Protein AF-A0A6P0LMN5-F1 (afdb_monomer)

pLDDT: mean 89.8, std 8.08, range [50.84, 94.75]

Structure (mmCIF, N/CA/C/O backbone):
data_AF-A0A6P0LMN5-F1
#
_entry.id   AF-A0A6P0LMN5-F1
#
loop_
_atom_site.group_PDB
_atom_site.id
_atom_site.type_symbol
_atom_site.label_atom_id
_atom_site.label_alt_id
_atom_site.label_comp_id
_atom_site.label_asym_id
_atom_site.label_entity_id
_atom_site.label_seq_id
_atom_site.pdbx_PDB_ins_code
_atom_site.Cartn_x
_atom_site.Cartn_y
_atom_site.Cartn_z
_atom_site.occupancy
_atom_site.B_iso_or_equiv
_atom_site.auth_seq_id
_atom_site.auth_comp_id
_atom_site.auth_asym_id
_atom_site.auth_atom_id
_atom_site.pdbx_PDB_model_num
ATOM 1 N N . MET A 1 1 ? -14.989 -13.035 2.904 1.00 50.84 1 MET A N 1
ATOM 2 C CA . MET A 1 1 ? -13.629 -13.510 2.588 1.00 50.84 1 MET A CA 1
ATOM 3 C C . MET A 1 1 ? -12.920 -12.325 1.969 1.00 50.84 1 MET A C 1
ATOM 5 O O . MET A 1 1 ? -13.410 -11.821 0.967 1.00 50.84 1 MET A O 1
ATOM 9 N N . THR A 1 2 ? -11.917 -11.778 2.645 1.00 65.12 2 THR A N 1
ATOM 10 C CA . THR A 1 2 ? -11.151 -10.618 2.177 1.00 65.12 2 THR A CA 1
ATOM 11 C C . THR A 1 2 ? -10.160 -11.105 1.123 1.00 65.12 2 THR A C 1
ATOM 13 O O . THR A 1 2 ? -9.388 -12.022 1.389 1.00 65.12 2 THR A O 1
ATOM 16 N N . VAL A 1 3 ? -10.244 -10.566 -0.096 1.00 82.12 3 VAL A N 1
ATOM 17 C CA . VAL A 1 3 ? -9.366 -10.971 -1.205 1.00 82.12 3 VAL A CA 1
ATOM 18 C C . VAL A 1 3 ? -7.950 -10.519 -0.877 1.00 82.12 3 VAL A C 1
ATOM 20 O O . VAL A 1 3 ? -7.747 -9.347 -0.586 1.00 82.12 3 VAL A O 1
ATOM 23 N N . SER A 1 4 ? -6.973 -11.416 -0.914 1.00 89.75 4 SER A N 1
ATOM 24 C CA . SER A 1 4 ? -5.572 -11.070 -0.648 1.00 89.75 4 SER A CA 1
ATOM 25 C C . SER A 1 4 ? -4.845 -10.659 -1.929 1.00 89.75 4 SER A C 1
ATOM 27 O O . SER A 1 4 ? -5.166 -11.129 -3.018 1.00 89.75 4 SER A O 1
ATOM 29 N N . PHE A 1 5 ? -3.790 -9.845 -1.823 1.00 91.69 5 PHE A N 1
ATOM 30 C CA . PHE A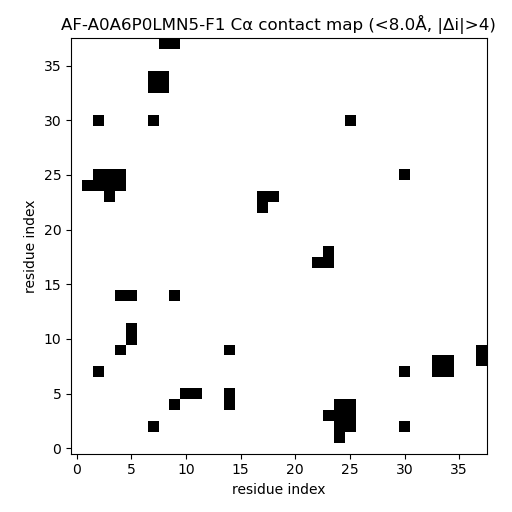 1 5 ? -2.952 -9.483 -2.977 1.00 91.69 5 PHE A CA 1
ATOM 31 C C . PHE A 1 5 ? -2.391 -10.708 -3.723 1.00 91.69 5 PHE A C 1
ATOM 33 O O . PHE A 1 5 ? -2.286 -10.684 -4.947 1.00 91.69 5 PHE A O 1
ATOM 40 N N . GLN A 1 6 ? -2.098 -11.799 -3.007 1.00 91.31 6 GLN A N 1
ATOM 41 C CA . GLN A 1 6 ? -1.671 -13.065 -3.612 1.00 91.31 6 GLN A CA 1
ATOM 42 C C . GLN A 1 6 ? -2.746 -13.694 -4.512 1.00 91.31 6 GLN A C 1
ATOM 44 O O . GLN A 1 6 ? -2.422 -14.250 -5.556 1.00 91.31 6 GLN A O 1
ATOM 49 N N . GLU A 1 7 ? -4.024 -13.573 -4.144 1.00 91.00 7 GLU A N 1
ATOM 50 C CA . GLU A 1 7 ? -5.147 -14.089 -4.940 1.00 91.00 7 GLU A CA 1
ATOM 51 C C . GLU A 1 7 ? -5.380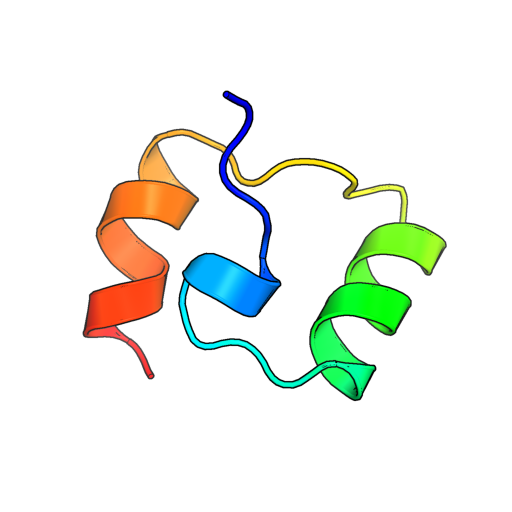 -13.263 -6.210 1.00 91.00 7 GLU A C 1
ATOM 53 O O . GLU A 1 7 ? -5.918 -13.773 -7.187 1.00 91.00 7 GLU A O 1
ATOM 58 N N . LEU A 1 8 ? -4.915 -12.009 -6.228 1.00 91.31 8 LEU A N 1
ATOM 59 C CA . LEU A 1 8 ? -4.931 -11.146 -7.412 1.00 91.31 8 LEU A CA 1
ATOM 60 C C . LEU A 1 8 ? -3.790 -11.443 -8.400 1.00 91.31 8 LEU A C 1
ATOM 62 O O . LEU A 1 8 ? -3.658 -10.741 -9.398 1.00 91.31 8 LEU A O 1
ATOM 66 N N . GLY A 1 9 ? -2.960 -12.456 -8.130 1.00 90.38 9 GLY A N 1
ATOM 67 C CA . GLY A 1 9 ? -1.851 -12.860 -9.000 1.00 90.38 9 GLY A CA 1
ATOM 68 C C . GLY A 1 9 ? -0.493 -12.263 -8.626 1.00 90.38 9 GLY A C 1
ATOM 69 O O . GLY A 1 9 ? 0.488 -12.466 -9.342 1.00 90.38 9 GLY A O 1
ATOM 70 N N . LEU A 1 10 ? -0.385 -11.546 -7.502 1.00 91.38 10 LEU A N 1
ATOM 71 C CA . LEU A 1 10 ? 0.913 -11.079 -7.011 1.00 91.38 10 LEU A CA 1
ATOM 72 C C . LEU A 1 10 ? 1.700 -12.232 -6.378 1.00 91.38 10 LEU A C 1
ATOM 74 O O . LEU A 1 10 ? 1.169 -13.042 -5.619 1.00 91.38 10 LEU A O 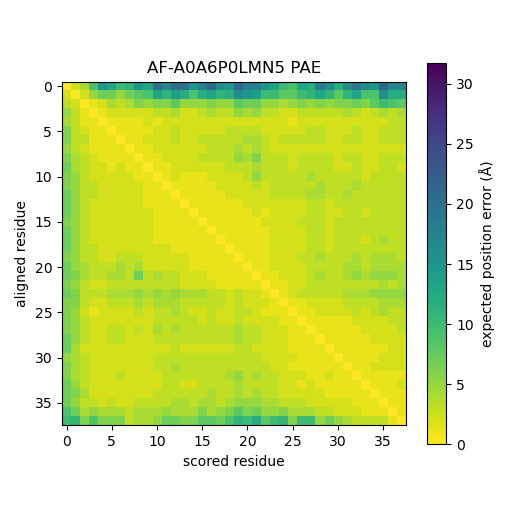1
ATOM 78 N N . SER A 1 11 ? 3.007 -12.269 -6.643 1.00 93.38 11 SER A N 1
ATOM 79 C CA . SER A 1 11 ? 3.913 -13.179 -5.946 1.00 93.38 11 SER A CA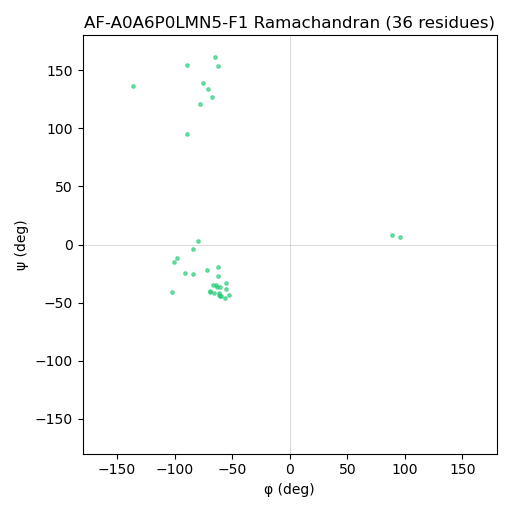 1
ATOM 80 C C . SER A 1 11 ? 3.955 -12.870 -4.447 1.00 93.38 11 SER A C 1
ATOM 82 O O . SER A 1 11 ? 3.743 -11.732 -4.017 1.00 93.38 11 SER A O 1
ATOM 84 N N . GLN A 1 12 ? 4.276 -13.886 -3.643 1.00 91.62 12 GLN A N 1
ATOM 85 C CA 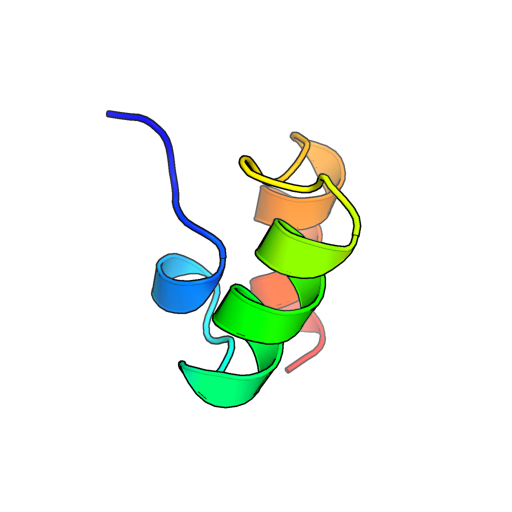. GLN A 1 12 ? 4.359 -13.758 -2.186 1.00 91.62 12 GLN A CA 1
ATOM 86 C C . GLN A 1 12 ? 5.316 -12.639 -1.748 1.00 91.62 12 GLN A C 1
ATOM 88 O O . GLN A 1 12 ? 4.995 -11.886 -0.837 1.00 91.62 12 GLN A O 1
ATOM 93 N N . GLU A 1 13 ? 6.447 -12.468 -2.437 1.00 94.38 13 GLU A N 1
ATOM 94 C CA . GLU A 1 13 ? 7.409 -11.396 -2.153 1.00 94.38 13 GLU A CA 1
ATOM 95 C C . GLU A 1 13 ? 6.780 -10.000 -2.289 1.00 94.38 13 GLU A C 1
ATOM 97 O O . GLU A 1 13 ? 6.952 -9.152 -1.413 1.00 94.38 13 GLU A O 1
ATOM 102 N N . ARG A 1 14 ? 5.996 -9.769 -3.353 1.00 92.44 14 ARG A N 1
ATOM 103 C CA . ARG A 1 14 ? 5.304 -8.491 -3.586 1.00 92.44 14 ARG A CA 1
ATOM 104 C C . ARG A 1 14 ? 4.193 -8.267 -2.564 1.00 92.44 14 ARG A C 1
ATOM 106 O O . ARG A 1 14 ? 4.065 -7.159 -2.054 1.00 92.44 14 ARG A O 1
ATOM 113 N N . ALA A 1 15 ? 3.430 -9.309 -2.230 1.00 92.06 15 ALA A N 1
ATOM 114 C CA . ALA A 1 15 ? 2.407 -9.236 -1.187 1.00 92.06 15 ALA A CA 1
ATOM 115 C C . ALA A 1 15 ? 3.016 -8.871 0.180 1.00 92.06 15 ALA A C 1
ATOM 117 O O . ALA A 1 15 ? 2.544 -7.942 0.828 1.00 92.06 15 ALA A O 1
ATOM 118 N N . GLN A 1 16 ? 4.138 -9.490 0.560 1.00 93.38 16 GLN A N 1
ATOM 119 C CA . GLN A 1 16 ? 4.845 -9.157 1.801 1.00 93.38 16 GLN A CA 1
ATOM 120 C C . GLN A 1 16 ? 5.398 -7.727 1.811 1.00 93.38 16 GLN A C 1
ATOM 122 O O . GLN A 1 16 ? 5.448 -7.083 2.859 1.00 93.38 16 GLN A O 1
ATOM 127 N N . GLN A 1 17 ? 5.848 -7.211 0.663 1.00 94.75 17 GLN A N 1
ATOM 128 C CA . GLN A 1 17 ? 6.257 -5.809 0.563 1.00 94.75 17 GLN A CA 1
ATOM 129 C C . GLN A 1 17 ? 5.074 -4.858 0.771 1.00 94.75 17 GLN A C 1
ATOM 131 O O . GLN A 1 17 ? 5.225 -3.867 1.482 1.00 94.75 17 GLN A O 1
ATOM 136 N N . LEU A 1 18 ? 3.905 -5.167 0.202 1.00 92.75 18 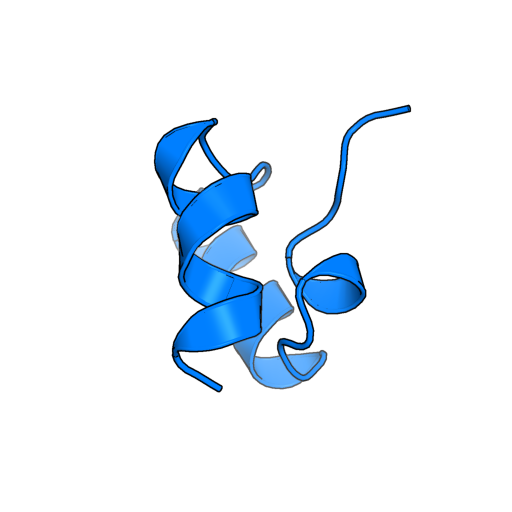LEU A N 1
ATOM 137 C CA . LEU A 1 18 ? 2.681 -4.388 0.404 1.00 92.75 18 LEU A CA 1
ATOM 138 C C . LEU A 1 18 ? 2.260 -4.377 1.879 1.00 92.75 18 LEU A C 1
ATOM 140 O O . LEU A 1 18 ? 2.001 -3.304 2.421 1.00 92.75 18 LEU A O 1
ATOM 144 N N . GLU A 1 19 ? 2.323 -5.519 2.566 1.00 91.88 19 GLU A N 1
ATOM 145 C CA . GLU A 1 19 ? 2.040 -5.596 4.004 1.00 91.88 19 GLU A CA 1
ATOM 146 C C . GLU A 1 19 ? 3.008 -4.747 4.841 1.00 91.88 19 GLU A C 1
ATOM 148 O O . GLU A 1 19 ? 2.578 -4.020 5.735 1.00 91.88 19 GLU A O 1
ATOM 153 N N . LYS A 1 20 ? 4.312 -4.755 4.521 1.00 94.50 20 LYS A N 1
ATOM 154 C CA . LYS A 1 20 ? 5.311 -3.894 5.191 1.00 94.50 20 LYS A CA 1
ATOM 155 C C . LYS A 1 20 ? 5.047 -2.401 4.994 1.00 94.50 20 LYS A C 1
ATOM 157 O O . LYS A 1 20 ? 5.449 -1.599 5.832 1.00 94.50 20 LYS A O 1
ATOM 162 N N . LEU A 1 21 ? 4.396 -2.033 3.893 1.00 93.94 21 LEU A N 1
ATOM 163 C CA . LEU A 1 21 ? 3.964 -0.666 3.604 1.00 93.94 21 LEU A CA 1
ATOM 164 C C . LEU A 1 21 ? 2.617 -0.318 4.267 1.00 93.94 21 LEU A C 1
ATOM 166 O O . LEU A 1 21 ? 2.181 0.826 4.172 1.00 93.94 21 LEU A O 1
ATOM 170 N N . GLY A 1 22 ? 1.970 -1.275 4.941 1.00 92.38 22 GLY A N 1
ATOM 171 C CA . GLY A 1 22 ? 0.664 -1.106 5.581 1.00 92.38 22 GLY A CA 1
ATOM 172 C C . GLY A 1 22 ? -0.530 -1.406 4.671 1.00 92.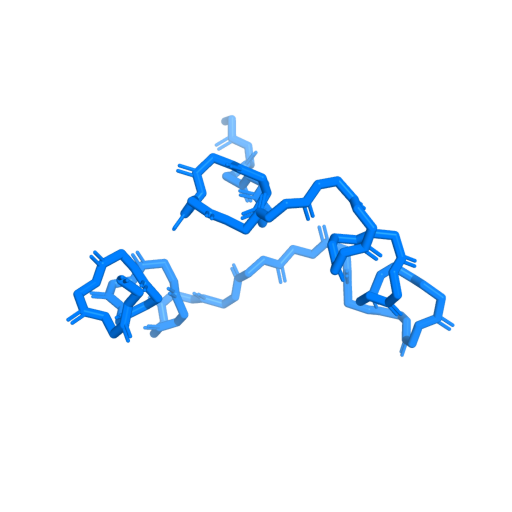38 22 GLY A C 1
ATOM 173 O O . GLY A 1 22 ? -1.668 -1.166 5.067 1.00 92.38 22 GLY A O 1
ATOM 174 N N . PHE A 1 23 ? -0.303 -1.940 3.468 1.00 91.00 23 PHE A N 1
ATOM 175 C CA . PHE A 1 23 ? -1.365 -2.413 2.583 1.00 91.00 23 PHE A CA 1
ATOM 176 C C . PHE A 1 23 ? -1.662 -3.882 2.878 1.00 91.00 23 PHE A C 1
ATOM 178 O O . PHE A 1 23 ? -1.009 -4.780 2.353 1.00 91.00 23 PHE A O 1
ATOM 185 N N . THR A 1 24 ? -2.659 -4.126 3.721 1.00 87.31 24 THR A N 1
ATOM 186 C CA . THR A 1 24 ? -3.098 -5.482 4.088 1.00 87.31 24 THR A CA 1
ATOM 187 C C . THR A 1 24 ? -4.203 -6.011 3.179 1.00 87.31 24 THR A C 1
ATOM 189 O O . THR A 1 24 ? -4.354 -7.219 3.035 1.00 87.31 24 THR A O 1
ATOM 192 N N . GLU A 1 25 ? -4.966 -5.118 2.543 1.00 91.06 25 GLU A N 1
ATOM 193 C CA . GLU A 1 25 ? -6.109 -5.476 1.706 1.00 91.06 25 GLU A CA 1
ATOM 194 C C . GLU A 1 25 ? -6.118 -4.662 0.402 1.00 91.06 25 GLU A C 1
ATOM 196 O O . GLU A 1 25 ? -5.891 -3.446 0.424 1.00 91.06 25 GLU A O 1
ATOM 201 N N . PRO A 1 26 ? -6.391 -5.301 -0.748 1.00 92.06 26 PRO A N 1
ATOM 202 C CA . PRO A 1 26 ? -6.587 -4.610 -2.004 1.00 92.06 26 PRO A CA 1
ATOM 203 C C . PRO A 1 26 ? -7.908 -3.844 -1.985 1.00 92.06 26 PRO A C 1
ATOM 205 O O . PRO A 1 26 ? -8.967 -4.370 -1.639 1.00 92.06 26 PRO A O 1
ATOM 208 N N . THR A 1 27 ? -7.850 -2.598 -2.437 1.00 93.00 27 THR A N 1
ATOM 209 C CA . THR A 1 27 ? -9.034 -1.771 -2.692 1.00 93.00 27 THR A CA 1
ATOM 210 C C . THR A 1 27 ? -9.881 -2.345 -3.833 1.00 93.00 27 THR A C 1
ATOM 212 O O . THR A 1 27 ? -9.383 -3.095 -4.671 1.00 93.00 27 THR A O 1
ATOM 215 N N . ASN A 1 28 ? -11.150 -1.938 -3.932 1.00 92.38 28 ASN A N 1
ATOM 216 C CA . ASN A 1 28 ? -12.052 -2.409 -4.994 1.00 92.38 28 ASN A CA 1
ATOM 217 C C . ASN A 1 28 ? -11.458 -2.237 -6.402 1.00 92.38 28 ASN A C 1
ATOM 219 O O . ASN A 1 28 ? -11.499 -3.162 -7.208 1.00 92.38 28 ASN A O 1
ATOM 223 N N . ILE A 1 29 ? -10.836 -1.086 -6.686 1.00 93.94 29 ILE A N 1
ATOM 224 C CA . ILE A 1 29 ? -10.211 -0.855 -7.994 1.00 93.94 29 ILE A CA 1
ATOM 225 C C . ILE A 1 29 ? -9.002 -1.768 -8.224 1.00 93.94 29 ILE A C 1
ATOM 227 O O . ILE A 1 29 ? -8.792 -2.237 -9.335 1.00 93.94 29 ILE A O 1
ATOM 231 N N . GLN A 1 30 ? -8.231 -2.082 -7.181 1.00 92.50 30 GLN A N 1
ATOM 232 C CA . GLN A 1 30 ? -7.094 -3.000 -7.270 1.00 92.50 30 GLN A CA 1
ATOM 233 C C . GLN A 1 30 ? -7.550 -4.440 -7.508 1.00 92.50 30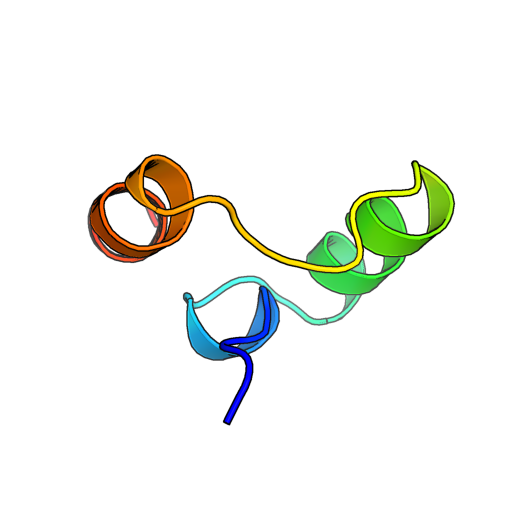 GLN A C 1
ATOM 235 O O . GLN A 1 30 ? -6.953 -5.124 -8.333 1.00 92.50 30 GLN A O 1
ATOM 240 N N . GLN A 1 31 ? -8.633 -4.880 -6.864 1.00 92.88 31 GLN A N 1
ATOM 241 C CA . GLN A 1 31 ? -9.221 -6.199 -7.115 1.00 92.88 31 GLN A CA 1
ATOM 242 C C . GLN A 1 31 ? -9.674 -6.357 -8.572 1.00 92.88 31 GLN A C 1
ATOM 244 O O . GLN A 1 31 ? -9.515 -7.424 -9.153 1.00 92.88 31 GLN A O 1
ATOM 249 N N . GLN A 1 32 ? -10.198 -5.285 -9.172 1.00 93.00 32 GLN A N 1
ATOM 250 C CA . GLN A 1 32 ? -10.651 -5.287 -10.563 1.00 93.00 32 GLN A CA 1
ATOM 251 C C . GLN A 1 32 ? -9.532 -5.043 -11.581 1.00 93.00 32 GLN A C 1
ATOM 253 O O . GLN A 1 32 ? -9.684 -5.442 -12.726 1.00 93.00 32 GLN A O 1
ATOM 258 N N . ALA A 1 33 ? -8.438 -4.371 -11.211 1.00 94.06 33 ALA A N 1
ATOM 259 C CA . ALA A 1 33 ? -7.393 -3.972 -12.156 1.00 94.06 33 ALA A CA 1
ATOM 260 C C . ALA A 1 33 ? -6.148 -4.868 -12.108 1.00 94.06 33 ALA A C 1
ATOM 262 O O . ALA A 1 33 ? -5.609 -5.197 -13.160 1.00 94.06 33 ALA A O 1
ATOM 263 N N . ILE A 1 34 ? -5.687 -5.277 -10.919 1.00 92.69 34 ILE A N 1
ATOM 264 C CA . ILE A 1 34 ? -4.442 -6.051 -10.757 1.00 92.69 34 ILE A CA 1
ATOM 265 C C . ILE A 1 34 ? -4.452 -7.343 -11.593 1.00 92.69 34 ILE A C 1
ATOM 267 O O . ILE A 1 34 ? -3.478 -7.546 -12.317 1.00 92.69 34 ILE A O 1
ATOM 271 N N . PRO A 1 35 ? -5.529 -8.158 -11.607 1.00 90.69 35 PRO A N 1
ATOM 272 C CA . PRO A 1 35 ? -5.565 -9.380 -12.417 1.00 90.69 35 PRO A CA 1
ATOM 273 C C . PRO A 1 35 ? -5.455 -9.150 -13.931 1.00 90.69 35 PRO A C 1
ATOM 275 O O . PRO A 1 35 ? -5.154 -10.082 -14.664 1.00 90.69 35 PRO A O 1
ATOM 278 N N . HIS A 1 36 ? -5.734 -7.933 -14.410 1.00 91.19 36 HIS A N 1
ATOM 279 C CA . HIS A 1 36 ? -5.672 -7.575 -15.831 1.00 91.19 36 HIS A CA 1
ATOM 280 C C . HIS A 1 36 ? -4.357 -6.881 -16.225 1.00 91.19 36 HIS A C 1
ATOM 282 O O . HIS A 1 36 ? -4.114 -6.675 -17.412 1.00 91.19 36 HIS A O 1
ATOM 288 N N . LEU A 1 37 ? -3.545 -6.466 -15.247 1.00 87.81 37 LEU A N 1
ATOM 289 C CA . LEU A 1 37 ? -2.280 -5.751 -15.456 1.00 87.81 37 LEU A CA 1
ATOM 290 C C . LEU A 1 37 ? -1.045 -6.657 -15.336 1.00 87.81 37 LEU A C 1
ATOM 292 O O . LEU A 1 37 ? 0.046 -6.230 -15.717 1.00 87.81 37 LEU A O 1
ATOM 296 N N . LEU A 1 38 ? -1.210 -7.851 -14.765 1.00 84.44 38 LEU A N 1
ATOM 297 C CA . LEU A 1 38 ? -0.168 -8.857 -14.540 1.00 84.44 38 LEU A CA 1
ATOM 298 C C . LEU A 1 38 ? -0.237 -9.963 -15.595 1.00 84.44 38 LEU A C 1
ATOM 300 O O . LEU A 1 38 ? 0.856 -10.450 -15.962 1.00 84.44 38 LEU A O 1
#

Nearest PDB structures (foldseek):
  6aib-assembly1_A  TM=9.392E-01  e=4.035E-02  Staphylococcus aureus subsp. aureus MRSA252
  1vec-assembly1_A  TM=8.206E-01  e=5.932E-01  Homo sapiens
  5anr-assembly2_B-3  TM=8.026E-01  e=6.379E-01  Homo sapiens

Mean predicted aligned error: 3.17 Å

Radius of gyration: 9.16 Å; Cα contacts (8 Å, |Δi|>4): 27; chains: 1; bounding box: 21×13×21 Å

Secondary structure (DSSP, 8-state):
-PPPTTTTT--HHH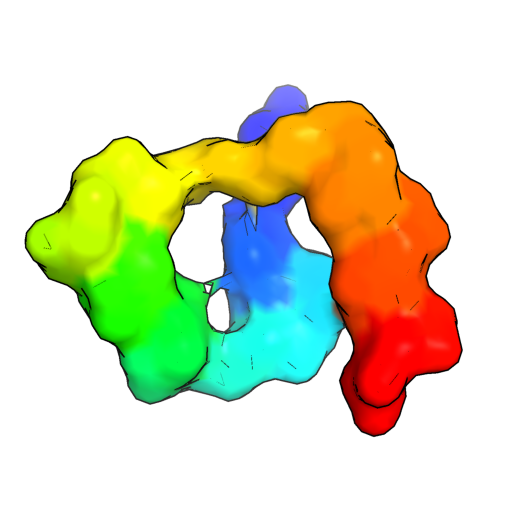HHHHHHTT--S--HHHHHHHHHH-

Solvent-accessible surface area (backbone atoms only — not comparable to full-atom values): 2379 Å² total; per-residue (Å²): 133,83,67,44,50,50,80,44,70,42,53,68,70,58,38,52,53,35,42,75,73,70,48,76,61,59,50,74,67,46,68,70,42,44,61,77,76,112

Foldseek 3Di:
DFQAPVNLVDDPVVSVVCVVVVNGGDDPVCSVPSNVVD

Sequence (38 aa):
MTVSFQELGLSQERAQQLEKLGFTEPTNIQQQAIPHLL